Protein AF-A0A3M2LXC1-F1 (afdb_monomer_lite)

Sequence (81 aa):
MDGATTVRLESTVLRLAADITKAAYRDAMRRHGLLPSTISLIGMYAEENLAALDEESSDVPAGARVHVFNGCPECGGPVDQ

Foldseek 3Di:
DDVVVVVVVVVVVVVVVLVVVLVVVLVVCVVVPHDPVVNVVVSVVSVVVVVVVVVVVVVDDPPPPDPPPDDDPPPDDDDDD

Structure (mmCIF, N/CA/C/O backbone):
data_AF-A0A3M2LXC1-F1
#
_entry.id   AF-A0A3M2LXC1-F1
#
loop_
_atom_site.group_PDB
_atom_site.id
_atom_site.type_symbol
_atom_site.label_atom_id
_atom_site.label_alt_id
_atom_site.label_comp_id
_atom_site.label_asym_id
_atom_site.label_entity_id
_atom_site.label_seq_id
_atom_site.pdbx_PDB_ins_code
_atom_site.Cartn_x
_atom_site.Cartn_y
_atom_site.Cartn_z
_atom_site.occupancy
_atom_site.B_iso_or_equiv
_atom_site.auth_seq_id
_atom_site.auth_comp_id
_atom_site.auth_asym_id
_atom_site.auth_atom_id
_atom_site.pdbx_PDB_model_num
ATOM 1 N N . MET A 1 1 ? 9.428 -0.916 -32.971 1.00 56.56 1 MET A N 1
ATOM 2 C CA . MET A 1 1 ? 8.856 -0.358 -31.730 1.00 56.56 1 MET A CA 1
ATOM 3 C C . MET A 1 1 ? 10.021 0.141 -30.912 1.00 56.56 1 MET A C 1
ATOM 5 O O . MET A 1 1 ? 10.906 -0.651 -30.613 1.00 56.56 1 MET A O 1
ATOM 9 N N . ASP A 1 2 ? 10.070 1.442 -30.660 1.00 66.06 2 ASP A N 1
ATOM 10 C CA . ASP A 1 2 ? 11.248 2.085 -30.082 1.00 66.06 2 ASP A CA 1
ATOM 11 C C . ASP A 1 2 ? 11.326 1.816 -28.576 1.00 66.06 2 ASP A C 1
ATOM 13 O O . ASP A 1 2 ? 10.305 1.840 -27.885 1.00 66.06 2 ASP A O 1
ATOM 17 N N . GLY A 1 3 ? 12.533 1.580 -28.052 1.00 67.50 3 GLY A N 1
ATOM 18 C CA . GLY A 1 3 ? 12.751 1.227 -26.640 1.00 67.50 3 GLY A CA 1
ATOM 19 C C . GLY A 1 3 ? 12.194 2.254 -25.643 1.00 67.50 3 GLY A C 1
ATOM 20 O O . GLY A 1 3 ? 11.767 1.890 -24.552 1.00 67.50 3 GLY A O 1
ATOM 21 N N . ALA A 1 4 ? 12.083 3.524 -26.045 1.00 70.25 4 ALA A N 1
ATOM 22 C CA . ALA A 1 4 ? 11.475 4.586 -25.241 1.00 70.25 4 ALA A CA 1
ATOM 23 C C . ALA A 1 4 ? 9.965 4.394 -24.993 1.00 70.25 4 ALA A C 1
ATOM 25 O O . ALA A 1 4 ? 9.406 4.968 -24.057 1.00 70.25 4 ALA A O 1
ATOM 26 N N . THR A 1 5 ? 9.275 3.631 -25.840 1.00 73.81 5 THR A N 1
ATOM 27 C CA . THR A 1 5 ? 7.847 3.324 -25.677 1.00 73.81 5 THR A CA 1
ATOM 28 C C . THR A 1 5 ? 7.655 2.171 -24.695 1.00 73.81 5 THR A C 1
ATOM 30 O O . THR A 1 5 ? 6.761 2.230 -23.855 1.00 73.81 5 THR A O 1
ATOM 33 N N . THR A 1 6 ? 8.539 1.171 -24.734 1.00 77.19 6 THR A N 1
ATOM 34 C CA . THR A 1 6 ? 8.529 0.027 -23.811 1.00 77.19 6 THR A CA 1
ATOM 35 C C . THR A 1 6 ? 8.803 0.457 -22.369 1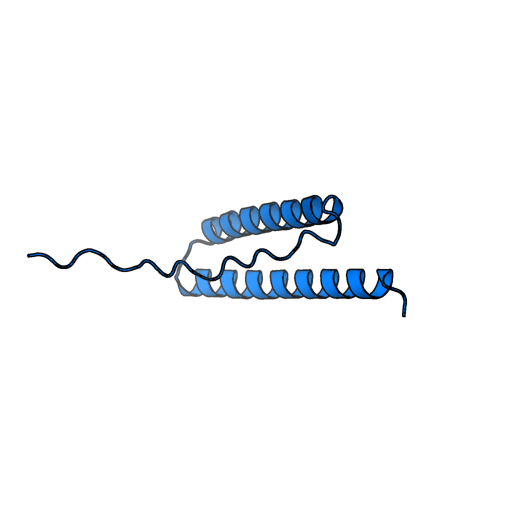.00 77.19 6 THR A C 1
ATOM 37 O O . THR A 1 6 ? 8.019 0.129 -21.486 1.00 77.19 6 THR A O 1
ATOM 40 N N . VAL A 1 7 ? 9.823 1.293 -22.137 1.00 78.75 7 VAL A N 1
ATOM 41 C CA . VAL A 1 7 ? 10.167 1.794 -20.788 1.00 78.75 7 VAL A CA 1
ATOM 42 C C . VAL A 1 7 ? 9.013 2.589 -20.160 1.00 78.75 7 VAL A C 1
ATOM 44 O O . VAL A 1 7 ? 8.708 2.445 -18.977 1.00 78.75 7 VAL A O 1
ATOM 47 N N . ARG A 1 8 ? 8.315 3.407 -20.959 1.00 77.94 8 ARG A N 1
ATOM 48 C CA . ARG A 1 8 ? 7.145 4.168 -20.488 1.00 77.94 8 ARG A CA 1
ATOM 49 C C . ARG A 1 8 ? 5.965 3.265 -20.139 1.00 77.94 8 ARG A C 1
ATOM 51 O O . ARG A 1 8 ? 5.265 3.529 -19.160 1.00 77.94 8 ARG A O 1
ATOM 58 N N . LEU A 1 9 ? 5.752 2.204 -20.916 1.00 85.00 9 LEU A N 1
ATOM 59 C CA . LEU A 1 9 ? 4.713 1.222 -20.629 1.00 85.00 9 LEU A CA 1
ATOM 60 C C . LEU A 1 9 ? 5.010 0.473 -19.324 1.00 85.00 9 LEU A C 1
ATOM 62 O O . LEU A 1 9 ? 4.136 0.389 -18.468 1.00 85.00 9 LEU A O 1
ATOM 66 N N . GLU A 1 10 ? 6.244 0.001 -19.141 1.00 85.75 10 GLU A N 1
ATOM 67 C CA . GLU A 1 10 ? 6.684 -0.685 -17.920 1.00 85.75 10 GLU A CA 1
ATOM 68 C C . GLU A 1 10 ? 6.516 0.195 -16.676 1.00 85.75 10 GLU A C 1
ATOM 70 O O . GLU A 1 10 ? 5.929 -0.244 -15.689 1.00 85.75 10 GLU A O 1
ATOM 75 N N . SER A 1 11 ? 6.931 1.465 -16.743 1.00 84.62 11 SER A N 1
ATOM 76 C CA . SER A 1 11 ? 6.739 2.430 -15.651 1.00 84.62 11 SER A CA 1
ATOM 77 C C . SER A 1 11 ? 5.256 2.640 -15.313 1.00 84.62 11 SER A C 1
ATOM 79 O O . SER A 1 11 ? 4.870 2.622 -14.143 1.00 84.62 11 SER A O 1
ATOM 81 N N . THR A 1 12 ? 4.393 2.750 -16.328 1.00 88.31 12 THR A N 1
ATOM 82 C CA . THR A 1 12 ? 2.941 2.896 -16.124 1.00 88.31 12 THR A CA 1
ATOM 83 C C . THR A 1 12 ? 2.349 1.655 -15.445 1.00 88.31 12 THR A C 1
ATOM 85 O O . THR A 1 12 ? 1.537 1.777 -14.527 1.00 88.31 12 THR A O 1
ATOM 88 N N . VAL A 1 13 ? 2.772 0.456 -15.859 1.00 92.06 13 VAL A N 1
ATOM 89 C CA . VAL A 1 13 ? 2.317 -0.812 -15.268 1.00 92.06 13 VAL A CA 1
ATOM 90 C C . VAL A 1 13 ? 2.765 -0.934 -13.812 1.00 92.06 13 VAL A C 1
ATOM 92 O O . VAL A 1 13 ? 1.956 -1.303 -12.960 1.00 92.06 13 VAL A O 1
ATOM 95 N N . LEU A 1 14 ? 4.016 -0.584 -13.502 1.00 90.12 14 LEU A N 1
ATOM 96 C CA . LEU A 1 14 ? 4.529 -0.607 -12.131 1.00 90.12 14 LEU A CA 1
ATOM 97 C C . LEU A 1 14 ? 3.787 0.381 -11.227 1.00 90.12 14 LEU A C 1
ATOM 99 O O . LEU A 1 14 ? 3.421 0.025 -10.106 1.00 90.12 14 LEU A O 1
ATOM 103 N N . ARG A 1 15 ? 3.479 1.582 -11.728 1.00 89.31 15 ARG A N 1
ATOM 104 C CA . ARG A 1 15 ? 2.696 2.575 -10.982 1.00 89.31 15 ARG A CA 1
ATOM 105 C C . ARG A 1 15 ? 1.285 2.076 -10.679 1.00 89.31 15 ARG A C 1
ATOM 107 O O . ARG A 1 15 ? 0.829 2.168 -9.542 1.00 89.31 15 ARG A O 1
ATOM 114 N N . LEU A 1 16 ? 0.630 1.461 -11.664 1.00 93.19 16 LEU A N 1
ATOM 115 C CA . LEU A 1 16 ? -0.681 0.846 -11.468 1.00 93.19 16 LEU A CA 1
ATOM 116 C C . LEU A 1 16 ? -0.628 -0.290 -10.433 1.00 93.19 16 LEU A C 1
ATOM 118 O O . LEU A 1 16 ? -1.502 -0.386 -9.571 1.00 93.19 16 LEU A O 1
ATOM 122 N N . ALA A 1 17 ? 0.399 -1.140 -10.485 1.00 93.38 17 ALA A N 1
ATOM 123 C CA . ALA A 1 17 ? 0.584 -2.214 -9.514 1.00 93.38 17 ALA A CA 1
ATOM 124 C C . ALA A 1 17 ? 0.791 -1.672 -8.087 1.00 93.38 17 ALA A C 1
ATOM 126 O O . ALA A 1 17 ? 0.222 -2.216 -7.134 1.00 93.38 17 ALA A O 1
ATOM 127 N N . ALA A 1 18 ? 1.546 -0.580 -7.933 1.00 92.25 18 ALA A N 1
ATOM 128 C CA . ALA A 1 18 ? 1.736 0.092 -6.652 1.00 92.25 18 ALA A CA 1
ATOM 129 C C . ALA A 1 18 ? 0.414 0.657 -6.101 1.00 92.25 18 ALA A C 1
ATOM 131 O O . ALA A 1 18 ? 0.099 0.439 -4.928 1.00 92.25 18 ALA A O 1
ATOM 132 N N . ASP A 1 19 ? -0.404 1.291 -6.946 1.00 93.38 19 ASP A N 1
ATOM 133 C CA . ASP A 1 19 ? -1.712 1.828 -6.553 1.00 93.38 19 ASP A CA 1
ATOM 134 C C . ASP A 1 19 ? -2.680 0.726 -6.095 1.00 93.38 19 ASP A C 1
ATOM 136 O O . ASP A 1 19 ? -3.322 0.850 -5.045 1.00 93.38 19 ASP A O 1
ATOM 140 N N . ILE A 1 20 ? -2.743 -0.388 -6.834 1.00 96.12 20 ILE A N 1
ATOM 141 C CA . ILE A 1 20 ? -3.552 -1.561 -6.465 1.00 96.12 20 ILE A CA 1
ATOM 142 C C . ILE A 1 20 ? -3.089 -2.123 -5.118 1.00 96.12 20 ILE A C 1
ATOM 144 O O . ILE A 1 20 ? -3.903 -2.371 -4.224 1.00 96.12 20 ILE A O 1
ATOM 148 N N . THR A 1 21 ? -1.778 -2.288 -4.950 1.00 95.69 21 THR A N 1
ATOM 149 C CA . THR A 1 21 ? -1.176 -2.830 -3.727 1.00 95.69 21 THR A CA 1
ATOM 150 C C . THR A 1 21 ? -1.494 -1.939 -2.529 1.00 95.69 21 THR A C 1
ATOM 152 O O . THR A 1 21 ? -1.991 -2.410 -1.506 1.00 95.69 21 THR A O 1
ATOM 155 N N . LYS A 1 22 ? -1.311 -0.625 -2.668 1.00 94.69 22 LYS A N 1
ATOM 156 C CA . LYS A 1 22 ? -1.629 0.362 -1.633 1.00 94.69 22 LYS A CA 1
ATOM 157 C C . LYS A 1 22 ? -3.106 0.333 -1.239 1.00 94.69 22 LYS A C 1
ATOM 159 O O . LYS A 1 22 ? -3.422 0.424 -0.050 1.00 94.69 22 LYS A O 1
ATOM 164 N N . ALA A 1 23 ? -4.014 0.180 -2.202 1.00 95.88 23 ALA A N 1
ATOM 165 C CA . ALA A 1 23 ? -5.440 0.041 -1.923 1.00 95.88 23 ALA A CA 1
ATOM 166 C C . ALA A 1 23 ? -5.746 -1.241 -1.128 1.00 95.88 23 ALA A C 1
ATOM 168 O O . ALA A 1 23 ? -6.452 -1.177 -0.119 1.00 95.88 23 ALA A O 1
ATOM 169 N N . ALA A 1 24 ? -5.165 -2.376 -1.528 1.00 97.81 24 ALA A N 1
ATOM 170 C CA . ALA A 1 24 ? -5.328 -3.654 -0.838 1.00 97.81 24 ALA A CA 1
ATOM 171 C C . ALA A 1 24 ? -4.796 -3.608 0.605 1.00 97.81 24 ALA A C 1
ATOM 173 O O . ALA A 1 24 ? -5.485 -4.037 1.530 1.00 97.81 24 ALA A O 1
ATOM 174 N N . TYR A 1 25 ? -3.618 -3.014 0.825 1.00 97.00 25 TYR A N 1
ATOM 175 C CA . TYR A 1 25 ? -3.062 -2.830 2.168 1.00 97.00 25 TYR A CA 1
ATOM 176 C C . TYR A 1 25 ? -3.920 -1.910 3.035 1.00 97.00 25 TYR A C 1
ATOM 178 O O . TYR A 1 25 ? -4.166 -2.226 4.197 1.00 97.00 25 TYR A O 1
ATOM 186 N N . ARG A 1 26 ? -4.423 -0.791 2.491 1.00 97.69 26 ARG A N 1
ATOM 187 C CA . ARG A 1 26 ? -5.350 0.087 3.226 1.00 97.69 26 ARG A CA 1
ATOM 188 C C . ARG A 1 26 ? -6.603 -0.665 3.663 1.00 97.69 26 ARG A C 1
ATOM 190 O O . ARG A 1 26 ? -7.052 -0.472 4.790 1.00 97.69 26 ARG A O 1
ATOM 197 N N . ASP A 1 27 ? -7.149 -1.525 2.810 1.00 98.00 27 ASP A N 1
ATOM 198 C CA . ASP A 1 27 ? -8.313 -2.333 3.162 1.00 98.00 27 ASP A CA 1
ATOM 199 C C . ASP A 1 27 ? -7.990 -3.395 4.224 1.00 98.00 27 ASP A C 1
ATOM 201 O O . ASP A 1 27 ? -8.705 -3.509 5.218 1.00 98.00 27 ASP A O 1
ATOM 205 N N . ALA A 1 28 ? -6.864 -4.100 4.088 1.00 98.38 28 ALA A N 1
ATOM 206 C CA . ALA A 1 28 ? -6.393 -5.046 5.097 1.00 98.38 28 ALA A CA 1
ATOM 207 C C . ALA A 1 28 ? -6.212 -4.370 6.466 1.00 98.38 28 ALA A C 1
ATOM 209 O O . ALA A 1 28 ? -6.718 -4.862 7.472 1.00 98.38 28 ALA A O 1
ATOM 210 N N . MET A 1 29 ? -5.575 -3.197 6.512 1.00 98.31 29 MET A N 1
ATOM 211 C CA . MET A 1 29 ? -5.391 -2.440 7.752 1.00 98.31 29 MET A CA 1
ATOM 212 C C . MET A 1 29 ? -6.725 -2.055 8.407 1.00 98.31 29 MET A C 1
ATOM 214 O O . MET A 1 29 ? -6.858 -2.169 9.625 1.00 98.31 29 MET A O 1
ATOM 218 N N . ARG A 1 30 ? -7.737 -1.664 7.617 1.00 98.25 30 ARG A N 1
ATOM 219 C CA . ARG A 1 30 ? -9.092 -1.407 8.139 1.00 98.25 30 ARG A CA 1
ATOM 220 C C . ARG A 1 30 ? -9.715 -2.665 8.734 1.00 98.25 30 ARG A C 1
ATOM 222 O O . ARG A 1 30 ? -10.248 -2.606 9.837 1.00 98.25 30 ARG A O 1
ATOM 229 N N . ARG A 1 31 ? -9.624 -3.801 8.035 1.00 98.44 31 ARG A N 1
ATOM 230 C CA . ARG A 1 31 ? -10.142 -5.096 8.518 1.00 98.44 31 ARG A CA 1
ATOM 231 C C . ARG A 1 31 ? -9.457 -5.551 9.809 1.00 98.44 31 ARG A C 1
ATOM 233 O O . ARG A 1 31 ? -10.097 -6.190 10.635 1.00 98.44 31 ARG A O 1
ATOM 240 N N . HIS A 1 32 ? -8.190 -5.187 10.001 1.00 97.94 32 HIS A N 1
ATOM 241 C CA . HIS A 1 32 ? -7.428 -5.452 11.223 1.00 97.94 32 HIS A CA 1
ATOM 242 C C . HIS A 1 32 ? -7.620 -4.400 12.329 1.00 97.94 32 HIS A C 1
ATOM 244 O O . HIS A 1 32 ? -6.990 -4.502 13.379 1.00 97.94 32 HIS A O 1
ATOM 250 N N . GLY A 1 33 ? -8.497 -3.411 12.133 1.00 98.12 33 GLY A N 1
ATOM 251 C CA . GLY A 1 33 ? -8.859 -2.444 13.169 1.00 98.12 33 GLY A CA 1
ATOM 252 C C . GLY A 1 33 ? -7.830 -1.338 13.402 1.00 98.12 33 GLY A C 1
ATOM 253 O O . GLY A 1 33 ? -7.865 -0.693 14.449 1.00 98.12 33 GLY A O 1
ATOM 254 N N . LEU A 1 34 ? -6.920 -1.089 12.451 1.00 98.44 34 LEU A N 1
ATOM 255 C CA . LEU A 1 34 ? -6.022 0.059 12.556 1.00 98.44 34 LEU A CA 1
ATOM 256 C C . LEU A 1 34 ? -6.820 1.362 12.488 1.00 98.44 34 LEU A C 1
ATOM 258 O O . LEU A 1 34 ? -7.756 1.513 11.697 1.00 98.44 34 LEU A O 1
ATOM 262 N N . LEU A 1 35 ? -6.403 2.330 13.304 1.00 98.38 35 LEU A N 1
ATOM 263 C CA . LEU A 1 35 ? -7.019 3.648 13.330 1.00 98.38 35 LEU A CA 1
ATOM 264 C C . LEU A 1 35 ? -6.850 4.348 11.971 1.00 98.38 35 LEU A C 1
ATOM 266 O O . LEU A 1 35 ? -5.785 4.238 11.352 1.00 98.38 35 LEU A O 1
ATOM 270 N N . PRO A 1 36 ? -7.844 5.138 11.523 1.00 97.00 36 PRO A N 1
ATOM 271 C CA . PRO A 1 36 ? -7.736 5.898 10.281 1.00 97.00 36 PRO A CA 1
ATOM 272 C C . PRO A 1 36 ? -6.488 6.787 10.216 1.00 97.00 36 PRO A C 1
ATOM 274 O O . PRO A 1 36 ? -5.861 6.878 9.166 1.00 97.00 36 PRO A O 1
ATOM 277 N N . SER A 1 37 ? -6.085 7.393 11.338 1.00 97.50 37 SER A N 1
ATOM 278 C CA . SER A 1 37 ? -4.865 8.206 11.431 1.00 97.50 37 SER A CA 1
ATOM 279 C C . SER A 1 37 ? -3.596 7.392 11.168 1.00 97.50 37 SER A C 1
ATOM 281 O O . SER A 1 37 ? -2.738 7.832 10.408 1.00 97.50 37 SER A O 1
ATOM 283 N N . THR A 1 38 ? -3.494 6.188 11.734 1.00 98.06 38 THR A N 1
ATOM 284 C CA . THR A 1 38 ? -2.375 5.265 11.496 1.00 98.06 38 THR A CA 1
ATOM 285 C C . THR A 1 38 ? -2.318 4.830 10.034 1.00 98.06 38 THR A C 1
ATOM 287 O O . THR A 1 38 ? -1.249 4.838 9.431 1.00 98.06 38 THR A O 1
ATOM 290 N N . ILE A 1 39 ? -3.468 4.506 9.438 1.00 98.12 39 ILE A N 1
ATOM 291 C CA . ILE A 1 39 ? -3.566 4.136 8.018 1.00 98.12 39 ILE A CA 1
ATOM 292 C C . ILE A 1 39 ? -3.106 5.287 7.116 1.00 98.12 39 ILE A C 1
ATOM 294 O O . ILE A 1 39 ? -2.389 5.053 6.142 1.00 98.12 39 ILE A O 1
ATOM 298 N N . SER A 1 40 ? -3.502 6.522 7.434 1.00 97.25 40 SER A N 1
ATOM 299 C CA . SER A 1 40 ? -3.065 7.714 6.704 1.00 97.25 40 SER A CA 1
ATOM 300 C C . SER A 1 40 ? -1.559 7.936 6.824 1.00 97.25 40 SER A C 1
ATOM 302 O O . SER A 1 40 ? -0.914 8.167 5.807 1.00 97.25 40 SER A O 1
ATOM 304 N N . LEU A 1 41 ? -0.993 7.797 8.027 1.00 98.00 41 LEU A N 1
ATOM 305 C CA . LEU A 1 41 ? 0.444 7.950 8.265 1.00 98.00 41 LEU A CA 1
ATOM 306 C C . LEU A 1 41 ? 1.268 6.919 7.477 1.00 98.00 41 LEU A C 1
ATOM 308 O O . LEU A 1 41 ? 2.194 7.285 6.763 1.00 98.00 41 LEU A O 1
ATOM 312 N N . ILE A 1 42 ? 0.894 5.637 7.543 1.00 96.62 42 ILE A N 1
ATOM 313 C CA . ILE A 1 42 ? 1.541 4.575 6.752 1.00 96.62 42 ILE A CA 1
ATOM 314 C C . ILE A 1 42 ? 1.397 4.862 5.252 1.00 96.62 42 ILE A C 1
ATOM 316 O O . ILE A 1 42 ? 2.339 4.685 4.484 1.00 96.62 42 ILE A O 1
ATOM 320 N N . GLY A 1 43 ? 0.217 5.322 4.829 1.00 96.00 43 GLY A N 1
ATOM 321 C CA . GLY A 1 43 ? -0.045 5.691 3.444 1.00 96.00 43 GLY A CA 1
ATOM 322 C C . GLY A 1 43 ? 0.845 6.827 2.936 1.00 96.00 43 GLY A C 1
ATOM 323 O O . GLY A 1 43 ? 1.269 6.759 1.789 1.00 96.00 43 GLY A O 1
ATOM 324 N N . MET A 1 44 ? 1.129 7.821 3.778 1.00 97.12 44 MET A N 1
ATOM 325 C CA . MET A 1 44 ? 2.030 8.936 3.474 1.00 97.12 44 MET A CA 1
ATOM 326 C C . MET A 1 44 ? 3.470 8.445 3.290 1.00 97.12 44 MET A C 1
ATOM 328 O O . MET A 1 44 ? 4.059 8.702 2.248 1.00 97.12 44 MET A O 1
ATOM 332 N N . TYR A 1 45 ? 3.993 7.633 4.216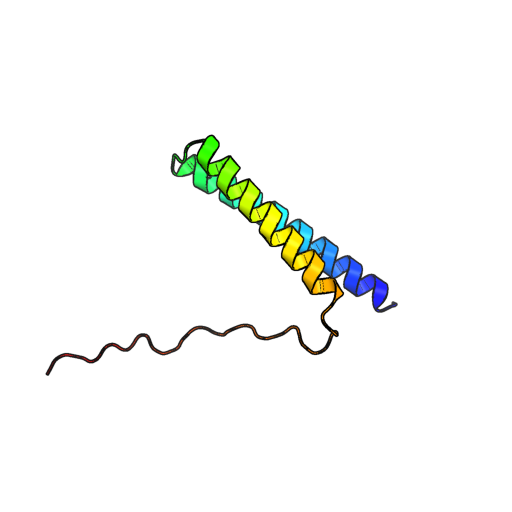 1.00 95.81 45 TYR A N 1
ATOM 333 C CA . TYR A 1 45 ? 5.332 7.047 4.063 1.00 95.81 45 TYR A CA 1
ATOM 334 C C . TYR A 1 45 ? 5.460 6.179 2.806 1.00 95.81 45 TYR A C 1
ATOM 336 O O . TYR A 1 45 ? 6.493 6.181 2.144 1.00 95.81 45 TYR A O 1
ATOM 344 N N . ALA A 1 46 ? 4.409 5.439 2.445 1.00 93.62 46 ALA A N 1
ATOM 345 C CA . ALA A 1 46 ? 4.408 4.666 1.207 1.00 93.62 46 ALA A CA 1
ATOM 346 C C . ALA A 1 46 ? 4.466 5.565 -0.042 1.00 93.62 46 ALA A C 1
ATOM 348 O O . ALA A 1 46 ? 5.136 5.213 -1.006 1.00 93.62 46 ALA A O 1
ATOM 349 N N . GLU A 1 47 ? 3.779 6.712 -0.035 1.00 93.62 47 GLU A N 1
ATOM 350 C CA . GLU A 1 47 ? 3.837 7.695 -1.126 1.00 93.62 47 GLU A CA 1
ATOM 351 C C . GLU A 1 47 ? 5.231 8.323 -1.248 1.00 93.62 47 GLU A C 1
ATOM 353 O O . GLU A 1 47 ? 5.776 8.369 -2.348 1.00 93.62 47 GLU A O 1
ATOM 358 N N . GLU A 1 48 ? 5.827 8.730 -0.127 1.00 94.69 48 GLU A N 1
ATOM 359 C CA . GLU A 1 48 ? 7.182 9.294 -0.073 1.00 94.69 48 GLU A CA 1
ATOM 360 C C . GLU A 1 48 ? 8.234 8.299 -0.589 1.00 94.69 48 GLU A C 1
ATOM 362 O O . GLU A 1 48 ? 9.057 8.643 -1.436 1.00 94.69 48 GLU A O 1
ATOM 367 N N . ASN A 1 49 ? 8.166 7.038 -0.149 1.00 89.94 49 ASN A N 1
ATOM 368 C CA . ASN A 1 49 ? 9.103 6.000 -0.581 1.00 89.94 49 ASN A CA 1
ATOM 369 C C . ASN A 1 49 ? 8.980 5.687 -2.079 1.00 89.94 49 ASN A C 1
ATOM 371 O O . ASN A 1 49 ? 9.987 5.466 -2.745 1.00 89.94 49 ASN A O 1
ATOM 375 N N . LEU A 1 50 ? 7.757 5.658 -2.620 1.00 89.38 50 LEU A N 1
ATOM 376 C CA . LEU A 1 50 ? 7.545 5.428 -4.052 1.00 89.38 50 LEU A CA 1
ATOM 377 C C . LEU A 1 50 ? 8.070 6.596 -4.892 1.00 89.38 50 LEU A C 1
ATOM 379 O O . LEU A 1 50 ? 8.702 6.355 -5.916 1.00 89.38 50 LEU A O 1
ATOM 383 N N . ALA A 1 51 ? 7.869 7.837 -4.441 1.00 89.00 51 ALA A N 1
ATOM 384 C CA . ALA A 1 51 ? 8.422 9.011 -5.111 1.00 89.00 51 ALA A CA 1
ATOM 385 C C . ALA A 1 51 ? 9.960 8.975 -5.149 1.00 89.00 51 ALA A C 1
ATOM 387 O O . ALA A 1 51 ? 10.550 9.212 -6.200 1.00 89.00 51 ALA A O 1
ATOM 388 N N . ALA A 1 52 ? 10.608 8.588 -4.045 1.00 89.19 52 ALA A N 1
ATOM 389 C CA . ALA A 1 52 ? 12.063 8.446 -3.994 1.00 89.19 52 ALA A CA 1
ATOM 390 C C . ALA A 1 52 ? 12.593 7.383 -4.979 1.00 89.19 52 ALA A C 1
ATOM 392 O O . ALA A 1 52 ? 13.616 7.588 -5.630 1.00 89.19 52 ALA A O 1
ATOM 393 N N . LEU A 1 53 ? 11.883 6.259 -5.133 1.00 84.38 53 LEU A N 1
ATOM 394 C CA . LEU A 1 53 ? 12.252 5.212 -6.093 1.00 84.38 53 LEU A CA 1
ATOM 395 C C . LEU A 1 53 ? 12.076 5.657 -7.550 1.00 84.38 53 LEU A C 1
ATOM 397 O O . LEU A 1 53 ? 12.866 5.260 -8.409 1.00 84.38 53 LEU A O 1
ATOM 401 N N . ASP A 1 54 ? 11.058 6.472 -7.837 1.00 82.75 54 ASP A N 1
ATOM 402 C CA . ASP A 1 54 ? 10.865 7.063 -9.163 1.00 82.75 54 ASP A CA 1
ATOM 403 C C . ASP A 1 54 ? 12.032 8.006 -9.513 1.00 82.75 54 ASP A C 1
ATOM 405 O O . ASP A 1 54 ? 12.536 7.962 -10.637 1.00 82.75 54 ASP A O 1
ATOM 409 N N . GLU A 1 55 ? 12.523 8.791 -8.551 1.00 80.00 55 GLU A N 1
ATOM 410 C CA . GLU A 1 55 ? 13.684 9.676 -8.722 1.00 80.00 55 GLU A CA 1
ATOM 411 C C . GLU A 1 55 ? 14.989 8.889 -8.939 1.00 80.0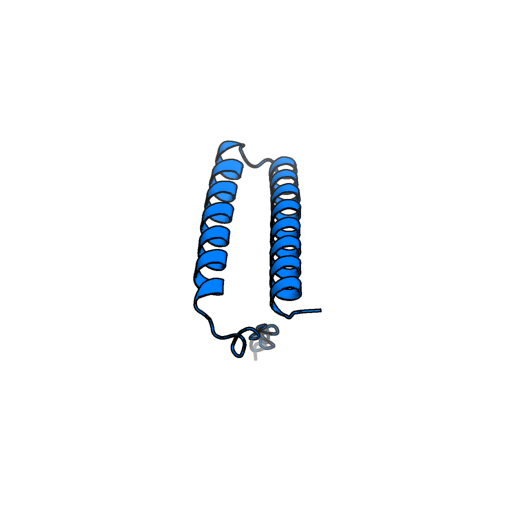0 55 GLU A C 1
ATOM 413 O O . GLU A 1 55 ? 15.707 9.145 -9.908 1.00 80.00 55 GLU A O 1
ATOM 418 N N . GLU A 1 56 ? 15.267 7.867 -8.121 1.00 72.56 56 GLU A N 1
ATOM 419 C CA . GLU A 1 56 ? 16.466 7.021 -8.261 1.00 72.56 56 GLU A CA 1
ATOM 420 C C . GLU A 1 56 ? 16.473 6.248 -9.593 1.00 72.56 56 GLU A C 1
ATOM 422 O O . GLU A 1 56 ? 17.512 6.052 -10.228 1.00 72.56 56 GLU A O 1
ATOM 427 N N . SER A 1 57 ? 15.294 5.858 -10.084 1.00 60.72 57 SER A N 1
ATOM 428 C CA . SER A 1 57 ? 15.145 5.166 -11.365 1.00 60.72 57 SER A CA 1
ATOM 429 C C . SER A 1 57 ? 15.589 5.988 -12.583 1.00 60.72 57 SER A C 1
ATOM 431 O O . SER A 1 57 ? 15.854 5.399 -13.635 1.00 60.72 57 SER A O 1
ATOM 433 N N . SER A 1 58 ? 15.681 7.315 -12.438 1.00 58.19 58 SER A N 1
ATOM 434 C CA . SER A 1 58 ? 16.132 8.240 -13.479 1.00 58.19 58 SER A CA 1
ATOM 435 C C . SER A 1 58 ? 17.659 8.324 -13.597 1.00 58.19 58 SER A C 1
ATOM 437 O O . SER A 1 58 ? 18.145 8.720 -14.656 1.00 58.19 58 SER A O 1
ATOM 439 N N . ASP A 1 59 ? 18.406 7.956 -12.551 1.00 54.94 59 ASP A N 1
ATOM 440 C CA . ASP A 1 59 ? 19.868 8.141 -12.469 1.00 54.94 59 ASP A CA 1
ATOM 441 C C . ASP A 1 59 ? 20.668 6.840 -12.663 1.00 54.94 59 ASP A C 1
ATOM 443 O O . ASP A 1 59 ? 21.891 6.855 -12.822 1.00 54.94 59 ASP A O 1
ATOM 447 N N . VAL A 1 60 ? 19.994 5.685 -12.688 1.00 50.97 60 VAL A N 1
ATOM 448 C CA . VAL A 1 60 ? 20.662 4.382 -12.791 1.00 50.97 60 VAL A CA 1
ATOM 449 C C . VAL A 1 60 ? 20.787 3.940 -14.259 1.00 50.97 60 VAL A C 1
ATOM 451 O O . VAL A 1 60 ? 19.768 3.692 -14.913 1.00 50.97 60 VAL A O 1
ATOM 454 N N . PRO A 1 61 ? 22.013 3.757 -14.800 1.00 47.03 61 PRO A N 1
ATOM 455 C CA . PRO A 1 61 ? 22.199 3.206 -16.137 1.00 47.0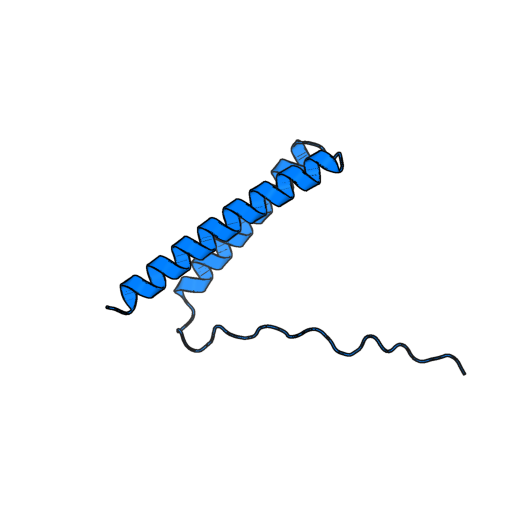3 61 PRO A CA 1
ATOM 456 C C . PRO A 1 61 ? 21.571 1.809 -16.236 1.00 47.03 61 PRO A C 1
ATOM 458 O O . PRO A 1 61 ? 21.710 0.979 -15.336 1.00 47.03 61 PRO A O 1
ATOM 461 N N . ALA A 1 62 ? 20.902 1.539 -17.362 1.00 53.59 62 ALA A N 1
ATOM 462 C CA . ALA A 1 62 ? 20.019 0.388 -17.597 1.00 53.59 62 ALA A CA 1
ATOM 463 C C . ALA A 1 62 ? 20.620 -1.014 -17.324 1.00 53.59 62 ALA A C 1
ATOM 465 O O . ALA A 1 62 ? 19.887 -1.998 -17.316 1.00 53.59 62 ALA A O 1
ATOM 466 N N . GLY A 1 63 ? 21.930 -1.125 -17.083 1.00 49.94 63 GLY A N 1
ATOM 467 C CA . GLY A 1 63 ? 22.627 -2.379 -16.790 1.00 49.94 63 GLY A CA 1
ATOM 468 C C . GLY A 1 63 ? 22.661 -2.811 -15.317 1.00 49.94 63 GLY A C 1
ATOM 469 O O . GLY A 1 63 ? 23.101 -3.923 -15.053 1.00 49.94 63 GLY A O 1
ATOM 470 N N . ALA A 1 64 ? 22.224 -1.985 -14.359 1.00 52.78 64 ALA A N 1
ATOM 471 C CA . ALA A 1 64 ? 22.391 -2.284 -12.925 1.00 52.78 64 ALA A CA 1
ATOM 472 C C . ALA A 1 64 ? 21.124 -2.803 -12.211 1.00 52.78 64 ALA A C 1
ATOM 474 O O . ALA A 1 64 ? 21.164 -3.125 -11.024 1.00 52.78 64 ALA A O 1
ATOM 475 N N . ARG A 1 65 ? 19.982 -2.902 -12.901 1.00 53.81 65 ARG A N 1
ATOM 476 C CA . ARG A 1 65 ? 18.679 -3.1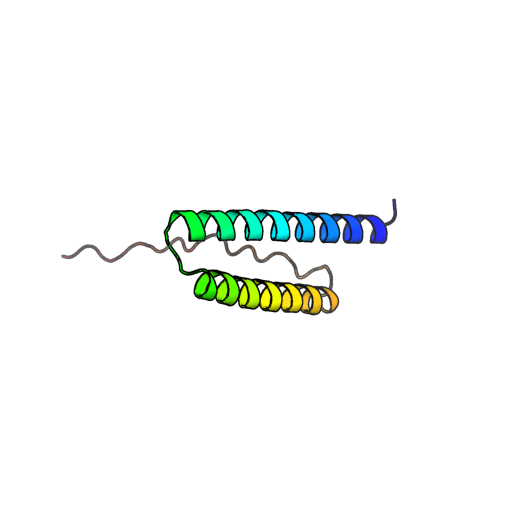39 -12.254 1.00 53.81 65 ARG A CA 1
ATOM 477 C C . ARG A 1 65 ? 18.268 -4.612 -12.200 1.00 53.81 65 ARG A C 1
ATOM 479 O O . ARG A 1 65 ? 17.161 -4.919 -12.608 1.00 53.81 65 ARG A O 1
ATOM 486 N N . VAL A 1 66 ? 19.104 -5.514 -11.673 1.00 54.47 66 VAL A N 1
ATOM 487 C CA . VAL A 1 66 ? 18.631 -6.796 -11.099 1.00 54.47 66 VAL A CA 1
ATOM 488 C C . VAL A 1 66 ? 19.608 -7.287 -10.020 1.00 54.47 66 VAL A C 1
ATOM 490 O O . VAL A 1 66 ? 20.503 -8.080 -10.287 1.00 54.47 66 VAL A O 1
ATOM 493 N N . HIS A 1 67 ? 19.384 -6.889 -8.770 1.00 49.56 67 HIS A N 1
ATOM 494 C CA . HIS A 1 67 ? 19.749 -7.719 -7.620 1.00 49.56 67 HIS A CA 1
ATOM 495 C C . HIS A 1 67 ? 18.467 -8.036 -6.852 1.00 49.56 67 HIS A C 1
ATOM 497 O O . HIS A 1 67 ? 18.170 -7.460 -5.810 1.00 49.56 67 HIS A O 1
ATOM 503 N N . VAL A 1 68 ? 17.673 -8.955 -7.409 1.00 52.59 68 VAL A N 1
ATOM 504 C CA . VAL A 1 68 ? 16.668 -9.677 -6.626 1.00 52.59 68 VAL A CA 1
ATOM 505 C C . VAL A 1 68 ? 17.458 -10.499 -5.617 1.00 52.59 68 VAL A C 1
ATOM 507 O O . VAL A 1 68 ? 18.072 -11.505 -5.970 1.00 52.59 68 VAL A O 1
ATOM 510 N N . PHE A 1 69 ? 17.513 -10.016 -4.378 1.00 46.50 69 PHE A N 1
ATOM 511 C CA . PHE A 1 69 ? 18.059 -10.750 -3.246 1.00 46.50 69 PHE A CA 1
ATOM 512 C C . PHE A 1 69 ? 17.159 -11.974 -3.031 1.00 46.50 69 PHE A C 1
ATOM 514 O O . PHE A 1 69 ? 16.125 -11.914 -2.368 1.00 46.50 69 PHE A O 1
ATOM 521 N N . ASN A 1 70 ? 17.506 -13.072 -3.702 1.00 51.53 70 ASN A N 1
ATOM 522 C CA . ASN A 1 70 ? 16.938 -14.386 -3.447 1.00 51.53 70 ASN A CA 1
ATOM 523 C C . ASN A 1 70 ? 17.223 -14.711 -1.971 1.00 51.53 70 ASN A C 1
ATOM 525 O O . ASN A 1 70 ? 18.341 -14.493 -1.506 1.00 51.53 70 ASN A O 1
ATOM 529 N N . GLY A 1 71 ? 16.191 -15.128 -1.237 1.00 42.91 71 GLY A N 1
ATOM 530 C CA . GLY A 1 71 ? 16.170 -15.169 0.228 1.00 42.91 71 GLY A CA 1
ATOM 531 C C . GLY A 1 71 ? 17.387 -15.827 0.888 1.00 42.91 71 GLY A C 1
ATOM 532 O O . GLY A 1 71 ? 17.974 -16.766 0.355 1.00 42.91 71 GLY A O 1
ATOM 533 N N . CYS A 1 72 ? 17.737 -15.335 2.081 1.00 35.56 72 CYS A N 1
ATOM 534 C CA . CYS A 1 72 ? 18.712 -15.955 2.980 1.00 35.56 72 CYS A CA 1
ATOM 535 C C . CYS A 1 72 ? 18.470 -17.474 3.099 1.00 35.56 72 CYS A C 1
ATOM 537 O O . CYS A 1 72 ? 17.397 -17.859 3.567 1.00 35.56 72 CYS A O 1
ATOM 539 N N . PRO A 1 73 ? 19.443 -18.343 2.763 1.00 51.84 73 PRO A N 1
ATOM 540 C CA . PRO A 1 73 ? 19.319 -19.779 2.995 1.00 51.84 73 PRO A CA 1
ATOM 541 C C . PRO A 1 73 ? 19.705 -20.191 4.428 1.00 51.84 73 PRO A C 1
ATOM 543 O O . PRO A 1 73 ? 19.676 -21.374 4.747 1.00 51.84 73 PRO A O 1
ATOM 546 N N . GLU A 1 74 ? 20.045 -19.252 5.316 1.00 54.53 74 GLU A N 1
ATOM 547 C CA . GLU A 1 74 ? 20.629 -19.567 6.626 1.00 54.53 74 GLU A CA 1
ATOM 548 C C . GLU A 1 74 ? 19.676 -19.274 7.795 1.00 54.53 74 GLU A C 1
ATOM 550 O O . GLU A 1 74 ? 19.972 -18.513 8.709 1.00 54.53 74 GLU A O 1
ATOM 555 N N . CYS A 1 75 ? 18.511 -19.926 7.792 1.00 51.50 75 CYS A N 1
ATOM 556 C CA . CYS A 1 75 ? 17.786 -20.225 9.029 1.00 51.50 75 CYS A CA 1
ATOM 557 C C . CYS A 1 75 ? 18.172 -21.635 9.495 1.00 51.50 75 CYS A C 1
ATOM 559 O O . CYS A 1 75 ? 17.386 -22.573 9.396 1.00 51.50 75 CYS A O 1
ATOM 561 N N . GLY A 1 76 ? 19.405 -21.789 9.974 1.00 46.25 76 GLY A N 1
ATOM 562 C CA . GLY A 1 76 ? 19.892 -23.003 10.622 1.00 46.25 76 GLY A CA 1
ATOM 563 C C . GLY A 1 76 ? 20.568 -22.634 11.933 1.00 46.25 76 GLY A C 1
ATOM 564 O O . GLY A 1 76 ? 21.780 -22.453 11.970 1.00 46.25 76 GLY A O 1
ATOM 565 N N . GLY A 1 77 ? 19.783 -22.460 12.998 1.00 52.41 77 GLY A N 1
ATOM 566 C CA . GLY A 1 77 ? 20.341 -22.345 14.346 1.00 52.41 77 GLY A CA 1
ATOM 567 C C . GLY A 1 77 ? 21.047 -23.652 14.741 1.00 52.41 77 GLY A C 1
ATOM 568 O O . GLY A 1 77 ? 20.615 -24.722 14.300 1.00 52.41 77 GLY A O 1
ATOM 569 N N . PRO A 1 78 ? 22.126 -23.601 15.539 1.00 57.66 78 PRO A N 1
ATOM 570 C CA . PRO A 1 78 ? 22.787 -24.807 16.011 1.00 57.66 78 PRO A CA 1
ATOM 571 C C . PRO A 1 78 ? 21.848 -25.579 16.945 1.00 57.66 78 PRO A C 1
ATOM 573 O O . PRO A 1 78 ? 21.270 -25.017 17.873 1.00 57.66 78 PRO A O 1
ATOM 576 N N . VAL A 1 79 ? 21.687 -26.869 16.660 1.00 63.62 79 VAL A N 1
ATOM 577 C CA . VAL A 1 79 ? 21.033 -27.844 17.538 1.00 63.62 79 VAL A CA 1
ATOM 578 C C . VAL A 1 79 ? 21.899 -28.003 18.785 1.00 63.62 79 VAL A C 1
ATOM 580 O O . VAL A 1 79 ? 23.090 -28.290 18.655 1.00 63.62 79 VAL A O 1
ATOM 583 N N . ASP A 1 80 ? 21.300 -27.805 19.959 1.00 59.75 80 ASP A N 1
ATOM 584 C CA . ASP A 1 80 ? 21.919 -28.079 21.257 1.00 59.75 80 ASP A CA 1
ATOM 585 C C . ASP A 1 80 ? 22.564 -29.477 21.275 1.00 59.75 80 ASP A C 1
ATOM 587 O O . ASP A 1 80 ? 21.918 -30.473 20.932 1.00 59.75 80 ASP A O 1
ATOM 591 N N . GLN A 1 81 ? 23.825 -29.541 21.711 1.00 49.47 81 GLN A N 1
ATOM 592 C CA . GLN A 1 81 ? 24.467 -30.741 22.252 1.00 49.47 81 GLN A CA 1
ATOM 593 C C . GLN A 1 81 ? 25.276 -30.371 23.490 1.00 49.47 81 GLN A C 1
ATOM 595 O O . GLN A 1 81 ? 26.055 -29.394 23.407 1.00 49.47 81 GLN A O 1
#

Radius of gyration: 18.67 Å; chains: 1; bounding box: 35×40×54 Å

Organism: NCBI:txid2483351

pLDDT: mean 7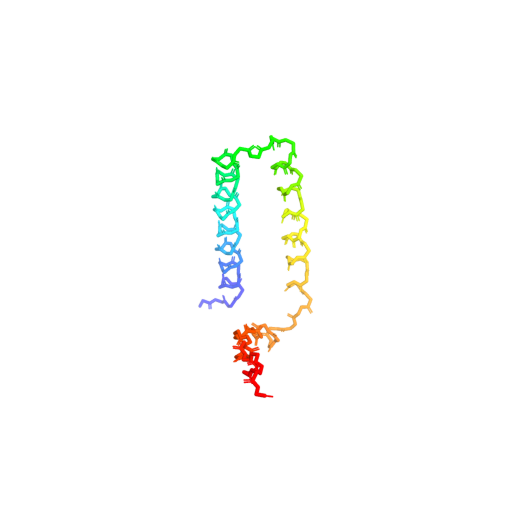8.36, std 19.61, range [35.56, 98.44]

Secondary structure (DSSP, 8-state):
--HHHHHHHHHHHHHHHHHHHHHHHHHHHHHTT--HHHHHHHHHHHHHHHHHHHHHTTTS-TTS------------PPPP-